Protein AF-A0A327TTX1-F1 (afdb_monomer_lite)

Sequence (70 aa):
MGGLLPGRAFAGWAPAVTDYVQVSTATGTRDEAVALAGRAVRAPLAAGAQIVGPVTSVFWHLGEYGTGEE

Secondary structure (DSSP, 8-state):
------------PPPP-----------SSHHHHHHHHHHHHHTTS-S--------EEEEEETTEEEEEE-

Radius of gyration: 22.55 Å; chains: 1; bounding box: 70×36×44 Å

pLDDT: mean 85.55, std 18.96, range [35.22, 98.62]

Structure (mmCIF, N/CA/C/O backbone):
data_AF-A0A327TTX1-F1
#
_entry.id   AF-A0A327TTX1-F1
#
loop_
_atom_site.group_PDB
_atom_site.id
_atom_site.type_symbol
_atom_site.label_atom_id
_atom_site.label_alt_id
_atom_site.label_comp_id
_atom_site.label_asym_id
_atom_site.label_entity_id
_atom_site.label_seq_id
_atom_site.pdbx_PDB_ins_code
_atom_site.Cartn_x
_atom_site.Cartn_y
_atom_site.Cartn_z
_atom_site.occupancy
_atom_site.B_iso_or_equiv
_atom_site.auth_seq_id
_atom_site.auth_comp_id
_atom_site.auth_asym_id
_atom_site.auth_atom_id
_atom_site.pdbx_PDB_model_num
ATOM 1 N N . MET A 1 1 ? 47.735 24.342 -31.658 1.00 39.97 1 MET A N 1
ATOM 2 C CA . MET A 1 1 ? 47.179 25.348 -30.727 1.00 39.97 1 MET A CA 1
ATOM 3 C C . MET A 1 1 ? 45.808 25.776 -31.244 1.00 39.97 1 MET A C 1
ATOM 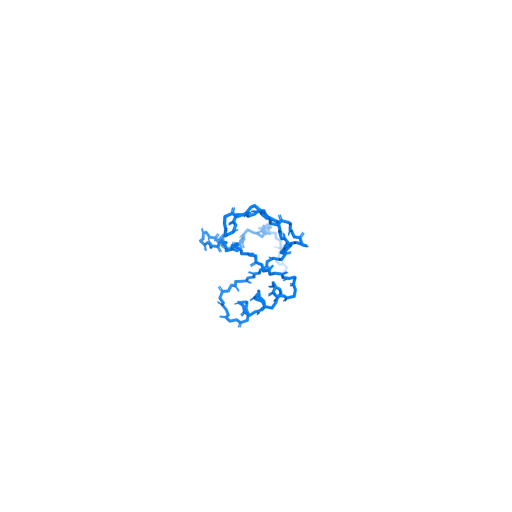5 O O . MET A 1 1 ? 45.693 26.819 -31.869 1.00 39.97 1 MET A O 1
ATOM 9 N N . GLY A 1 2 ? 44.794 24.917 -31.097 1.00 35.22 2 GLY A N 1
ATOM 10 C CA . GLY A 1 2 ? 43.416 25.217 -31.498 1.00 35.22 2 GLY A CA 1
ATOM 11 C C . GLY A 1 2 ? 42.640 25.688 -30.277 1.00 35.22 2 GLY A C 1
ATOM 12 O O . GLY A 1 2 ? 42.463 24.911 -29.342 1.00 35.22 2 GLY A O 1
ATOM 13 N N . GLY A 1 3 ? 42.273 26.968 -30.262 1.00 37.78 3 GLY A N 1
ATOM 14 C CA . GLY A 1 3 ? 41.564 27.611 -29.163 1.00 37.78 3 GLY A CA 1
ATOM 15 C C . GLY A 1 3 ? 40.153 27.053 -28.978 1.00 37.78 3 GLY A C 1
ATOM 16 O O . GLY A 1 3 ? 39.378 26.946 -29.923 1.00 37.78 3 GLY A O 1
ATOM 17 N N . LEU A 1 4 ? 39.851 26.706 -27.731 1.00 60.81 4 LEU A N 1
ATOM 18 C CA . LEU A 1 4 ? 38.529 26.411 -27.188 1.00 60.81 4 LEU A CA 1
ATOM 19 C C . LEU A 1 4 ? 37.684 27.689 -27.146 1.00 60.81 4 LEU A C 1
ATOM 21 O O . LEU A 1 4 ? 38.159 28.621 -26.516 1.00 60.81 4 LEU A O 1
ATOM 25 N N . LEU A 1 5 ? 36.463 27.691 -27.705 1.00 49.12 5 LEU A N 1
ATOM 26 C CA . LEU A 1 5 ? 35.236 28.399 -27.252 1.00 49.12 5 LEU A CA 1
ATOM 27 C C . LEU A 1 5 ? 34.039 27.935 -28.132 1.00 49.12 5 LEU A C 1
ATOM 29 O O . LEU A 1 5 ? 34.293 27.534 -29.267 1.00 49.12 5 LEU A O 1
ATOM 33 N N . PRO A 1 6 ? 32.745 28.085 -27.761 1.00 50.03 6 PRO A N 1
ATOM 34 C CA . PRO A 1 6 ? 32.095 28.255 -26.452 1.00 50.03 6 PRO A CA 1
ATOM 35 C C . PRO A 1 6 ? 30.845 27.337 -26.274 1.00 50.03 6 PRO A C 1
ATOM 37 O O . PRO A 1 6 ? 30.383 26.684 -27.202 1.00 50.03 6 PRO A O 1
ATOM 40 N N . GLY A 1 7 ? 30.244 27.329 -25.078 1.00 44.12 7 GLY A N 1
ATOM 41 C CA . GLY A 1 7 ? 28.802 27.078 -24.914 1.00 44.12 7 GLY A CA 1
ATOM 42 C C . GLY A 1 7 ? 28.280 25.659 -25.174 1.00 44.12 7 GLY A C 1
ATOM 43 O O . GLY A 1 7 ? 27.549 25.424 -26.129 1.00 44.12 7 GLY A O 1
ATOM 44 N N . ARG A 1 8 ? 28.519 24.727 -24.247 1.00 46.22 8 ARG A N 1
ATOM 45 C CA . ARG A 1 8 ? 27.618 23.578 -24.071 1.00 46.22 8 ARG A CA 1
ATOM 46 C C . ARG A 1 8 ? 26.794 23.797 -22.815 1.00 46.22 8 ARG A C 1
ATOM 48 O O . ARG A 1 8 ? 27.187 23.404 -21.723 1.00 46.22 8 ARG A O 1
ATOM 55 N N . ALA A 1 9 ? 25.646 24.449 -22.987 1.00 50.31 9 ALA A N 1
ATOM 56 C CA . ALA A 1 9 ? 24.539 24.213 -22.079 1.00 50.31 9 ALA A CA 1
ATOM 57 C C . ALA A 1 9 ? 24.281 22.700 -22.081 1.00 50.31 9 ALA A C 1
ATOM 59 O O . ALA A 1 9 ? 24.204 22.091 -23.152 1.00 50.31 9 ALA A O 1
ATOM 60 N N . PHE A 1 10 ? 24.177 22.093 -20.902 1.00 55.00 10 PHE A N 1
ATOM 61 C CA . PHE A 1 10 ? 23.650 20.741 -20.730 1.00 55.00 10 PHE A CA 1
ATOM 62 C C . PHE A 1 10 ? 22.151 20.760 -21.078 1.00 55.00 10 PHE A C 1
ATOM 64 O O . PHE A 1 10 ? 21.287 20.667 -20.215 1.00 55.00 10 PHE A O 1
ATOM 71 N N . ALA A 1 11 ? 21.834 20.983 -22.351 1.00 60.22 11 ALA A N 1
ATOM 72 C CA . ALA A 1 11 ? 20.487 20.961 -22.888 1.00 60.22 11 ALA A CA 1
ATOM 73 C C . ALA A 1 11 ? 20.250 19.567 -23.468 1.00 60.22 11 ALA A C 1
ATOM 75 O O . ALA A 1 11 ? 20.630 19.260 -24.594 1.00 60.22 11 ALA A O 1
ATOM 76 N N . GLY A 1 12 ? 19.677 18.707 -22.639 1.00 54.34 12 GLY A N 1
ATOM 77 C CA . GLY A 1 12 ? 19.338 17.336 -22.988 1.00 54.34 12 GLY A CA 1
ATOM 78 C C . GLY A 1 12 ? 18.839 16.617 -21.752 1.00 54.34 12 GLY A C 1
ATOM 79 O O . GLY A 1 12 ? 19.408 15.607 -21.354 1.00 54.34 12 GLY A O 1
ATOM 80 N N . TRP A 1 13 ? 17.848 17.210 -21.080 1.00 61.91 13 TRP A N 1
ATOM 81 C CA . TRP A 1 13 ? 17.124 16.529 -20.016 1.00 61.91 13 TRP A CA 1
ATOM 82 C C . TRP A 1 13 ? 16.638 15.176 -20.543 1.00 61.91 13 TRP A C 1
ATOM 84 O O . TRP A 1 13 ? 16.247 15.066 -21.709 1.00 61.91 13 TRP A O 1
ATOM 94 N N . ALA A 1 14 ? 16.723 14.144 -19.702 1.00 64.19 14 ALA A N 1
ATOM 95 C CA . ALA A 1 14 ? 16.102 12.862 -19.996 1.00 64.19 14 ALA A CA 1
ATOM 96 C C . ALA A 1 14 ? 14.658 13.112 -20.466 1.00 64.19 14 ALA A C 1
ATOM 98 O O . ALA A 1 14 ? 14.022 14.028 -19.935 1.00 64.19 14 ALA A O 1
ATOM 99 N N . PRO A 1 15 ? 14.153 12.364 -21.463 1.00 66.38 15 PRO A N 1
ATOM 100 C CA . PRO A 1 15 ? 12.790 12.555 -21.940 1.00 66.38 15 PRO A CA 1
ATOM 101 C C . PRO A 1 15 ? 11.837 12.590 -20.742 1.00 66.38 15 PRO A C 1
ATOM 103 O O . PRO A 1 15 ? 11.973 11.768 -19.832 1.00 66.38 15 PRO A O 1
ATOM 106 N N . ALA A 1 16 ? 10.906 13.550 -20.719 1.00 68.56 16 ALA A N 1
ATOM 107 C CA . ALA A 1 16 ? 9.826 13.516 -19.741 1.00 68.56 16 ALA A CA 1
ATOM 108 C C . ALA A 1 16 ? 9.197 12.127 -19.792 1.00 68.56 16 ALA A C 1
ATOM 110 O O . ALA A 1 16 ? 8.849 11.653 -20.875 1.00 68.56 16 ALA A O 1
ATOM 111 N N . VAL A 1 17 ? 9.021 11.489 -18.638 1.00 73.31 17 VAL A N 1
ATOM 112 C CA . VAL A 1 17 ? 8.066 10.389 -18.548 1.00 73.31 17 VAL A CA 1
ATOM 113 C C . VAL A 1 17 ? 6.695 11.026 -18.745 1.00 73.31 17 VAL A C 1
ATOM 115 O O . VAL A 1 17 ? 6.163 11.656 -17.835 1.00 73.31 17 VAL A O 1
ATOM 118 N N . THR A 1 18 ? 6.174 10.956 -19.967 1.00 74.56 18 THR A N 1
ATOM 119 C CA . THR A 1 18 ? 4.867 11.523 -20.319 1.00 74.56 18 THR A CA 1
ATOM 120 C C . THR A 1 18 ? 3.721 10.614 -19.896 1.00 74.56 18 THR A C 1
ATOM 122 O O . THR A 1 18 ? 2.615 11.098 -19.686 1.00 74.56 18 THR A O 1
ATOM 125 N N . ASP A 1 19 ? 4.011 9.327 -19.692 1.00 87.44 19 ASP A N 1
ATOM 126 C CA . ASP A 1 19 ? 3.035 8.289 -19.385 1.00 87.44 19 ASP A CA 1
ATOM 127 C C . ASP A 1 19 ? 3.504 7.485 -18.166 1.00 87.44 19 ASP A C 1
ATOM 129 O O . ASP A 1 19 ? 4.381 6.624 -18.254 1.00 87.44 19 ASP A O 1
ATOM 133 N N . TYR A 1 20 ? 2.926 7.781 -17.002 1.00 90.44 20 TYR A N 1
ATOM 134 C CA . TYR A 1 20 ? 3.079 6.979 -15.792 1.00 90.44 20 TYR A CA 1
ATOM 135 C C . TYR A 1 20 ? 1.727 6.802 -15.110 1.00 90.44 20 TYR A C 1
ATOM 137 O O . TYR A 1 20 ? 0.825 7.628 -15.241 1.00 90.44 20 TYR A O 1
ATOM 145 N N . VAL A 1 21 ? 1.607 5.721 -14.347 1.00 94.00 21 VAL A N 1
ATOM 146 C CA . VAL A 1 21 ? 0.493 5.521 -13.423 1.00 94.00 21 VAL A CA 1
ATOM 147 C C . VAL A 1 21 ? 1.060 5.556 -12.017 1.00 94.00 21 VAL A C 1
ATOM 149 O O . VAL A 1 21 ? 2.043 4.878 -11.720 1.00 94.00 21 VAL A O 1
ATOM 152 N N . GLN A 1 22 ? 0.435 6.343 -11.148 1.00 95.31 22 GLN A N 1
ATOM 153 C CA . GLN A 1 22 ? 0.692 6.283 -9.718 1.00 95.31 22 GLN A CA 1
ATOM 154 C C . GLN A 1 22 ? -0.367 5.394 -9.074 1.00 95.31 22 GLN A C 1
ATOM 156 O O . GLN A 1 22 ? -1.561 5.676 -9.150 1.00 95.31 22 GLN A O 1
ATOM 161 N N . VAL A 1 23 ? 0.081 4.316 -8.438 1.00 97.12 23 VAL A N 1
ATOM 162 C CA . VAL A 1 23 ? -0.780 3.438 -7.644 1.00 97.12 23 VAL A CA 1
ATOM 163 C C . VAL A 1 23 ? -0.647 3.847 -6.183 1.00 97.12 23 VAL A C 1
ATOM 165 O O . VAL A 1 23 ? 0.465 3.944 -5.665 1.00 97.12 23 VAL A O 1
ATOM 168 N N . SER A 1 24 ? -1.777 4.091 -5.524 1.00 96.19 24 SER A N 1
ATOM 169 C CA . SER A 1 24 ? -1.849 4.322 -4.083 1.00 96.19 24 SER A CA 1
ATOM 170 C C . SER A 1 24 ? -2.610 3.169 -3.436 1.00 96.19 24 SER A C 1
ATOM 172 O O . SER A 1 24 ? -3.641 2.737 -3.948 1.00 96.19 24 SER A O 1
ATOM 174 N N . THR A 1 25 ? -2.061 2.640 -2.348 1.00 96.06 25 THR A N 1
ATOM 175 C CA . THR A 1 25 ? -2.628 1.554 -1.543 1.00 96.06 25 THR A CA 1
ATOM 176 C C . THR A 1 25 ? -2.155 1.726 -0.105 1.00 96.06 25 THR A C 1
ATOM 178 O O . THR A 1 25 ? -1.159 2.413 0.130 1.00 96.06 25 THR A O 1
ATOM 181 N N . ALA A 1 26 ? -2.837 1.079 0.831 1.00 95.81 26 ALA A N 1
ATOM 182 C CA .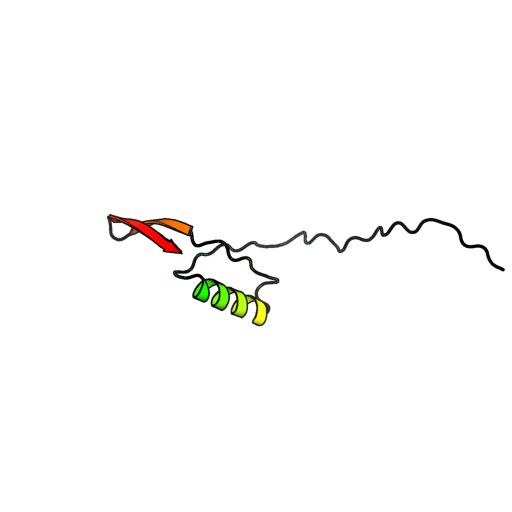 ALA A 1 26 ? -2.471 1.047 2.238 1.00 95.81 26 ALA A CA 1
ATOM 183 C C . ALA A 1 26 ? -2.331 -0.414 2.722 1.00 95.81 26 ALA A C 1
ATOM 185 O O . ALA A 1 26 ? -2.715 -1.351 2.009 1.00 95.81 26 ALA A O 1
ATOM 186 N N . THR A 1 27 ? -1.647 -0.611 3.846 1.00 95.88 27 THR A N 1
ATOM 187 C CA . THR A 1 27 ? -1.328 -1.917 4.452 1.00 95.88 27 THR A CA 1
ATOM 188 C C . THR A 1 27 ? -1.494 -1.800 5.958 1.00 95.88 27 THR A C 1
ATOM 190 O O . THR A 1 27 ? -1.353 -0.705 6.472 1.00 95.88 27 THR A O 1
ATOM 193 N N . GLY A 1 28 ? -1.697 -2.895 6.692 1.00 94.88 28 GLY A N 1
ATOM 194 C CA . GLY A 1 28 ? -1.936 -2.797 8.138 1.00 94.88 28 GLY A CA 1
ATOM 195 C C . GLY A 1 28 ? -0.705 -2.403 8.960 1.00 94.88 28 GLY A C 1
ATOM 196 O O . GLY A 1 28 ? -0.836 -2.047 10.127 1.00 94.88 28 GLY A O 1
ATOM 197 N N . THR A 1 29 ? 0.504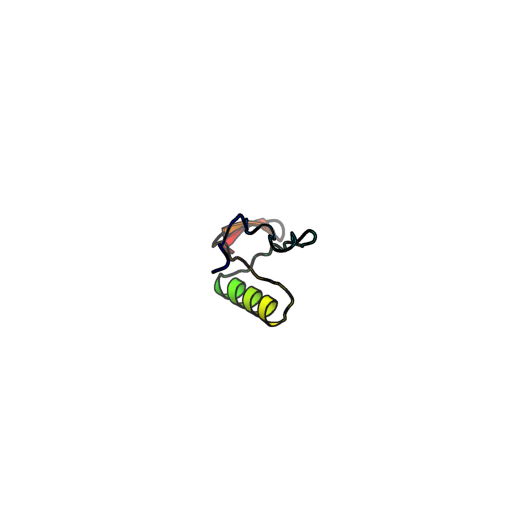 -2.506 8.392 1.00 95.25 29 THR A N 1
ATOM 198 C CA . THR A 1 29 ? 1.745 -2.094 9.060 1.00 95.25 29 THR A CA 1
ATOM 199 C C . THR A 1 29 ? 2.777 -1.533 8.083 1.00 95.25 29 THR A C 1
ATOM 201 O O . THR A 1 29 ? 2.831 -1.895 6.905 1.00 95.25 29 THR A O 1
ATOM 204 N N . ARG A 1 30 ? 3.715 -0.738 8.609 1.00 95.88 30 ARG A N 1
ATOM 205 C CA . ARG A 1 30 ? 4.866 -0.238 7.842 1.00 95.88 30 ARG A CA 1
ATOM 206 C C . ARG A 1 30 ? 5.721 -1.355 7.230 1.00 95.88 30 ARG A C 1
ATOM 208 O O . ARG A 1 30 ? 6.196 -1.204 6.104 1.00 95.88 30 ARG A O 1
ATOM 215 N N . ASP A 1 31 ? 5.935 -2.454 7.950 1.00 97.06 31 ASP A N 1
ATOM 216 C CA . ASP A 1 31 ? 6.764 -3.567 7.469 1.00 97.06 31 ASP A CA 1
ATOM 217 C C . ASP A 1 31 ? 6.102 -4.289 6.288 1.00 97.06 31 ASP A C 1
ATOM 219 O O . ASP A 1 31 ? 6.777 -4.632 5.311 1.00 97.06 31 ASP A O 1
ATOM 223 N N . GLU A 1 32 ? 4.776 -4.446 6.321 1.00 97.62 32 GLU A N 1
ATOM 224 C CA . GLU A 1 32 ? 4.002 -4.945 5.181 1.00 97.62 32 GLU A CA 1
ATOM 225 C C . GLU A 1 32 ? 4.109 -4.010 3.973 1.00 97.62 32 GLU A C 1
ATOM 227 O O . GLU A 1 32 ? 4.340 -4.491 2.856 1.00 97.62 32 GLU A O 1
ATOM 232 N N . ALA A 1 33 ? 4.030 -2.692 4.188 1.00 97.62 33 ALA A N 1
ATOM 233 C CA . ALA A 1 33 ? 4.196 -1.689 3.138 1.00 97.62 33 ALA A CA 1
ATOM 234 C C . ALA A 1 33 ? 5.567 -1.820 2.450 1.00 97.62 33 ALA A C 1
ATOM 236 O O . ALA A 1 33 ? 5.663 -1.895 1.220 1.00 97.62 33 ALA A O 1
ATOM 237 N N . VAL A 1 34 ? 6.639 -1.922 3.246 1.00 98.19 34 VAL A N 1
ATOM 238 C CA . VAL A 1 34 ? 8.014 -2.104 2.754 1.00 98.19 34 VAL A CA 1
ATOM 239 C C . VAL A 1 34 ? 8.163 -3.437 2.016 1.00 98.19 34 VAL A C 1
ATOM 241 O O . VAL A 1 34 ? 8.778 -3.487 0.944 1.00 98.19 34 VAL A O 1
ATOM 244 N N . ALA A 1 35 ? 7.584 -4.520 2.538 1.00 98.50 35 ALA A N 1
ATOM 245 C CA . ALA A 1 35 ? 7.636 -5.834 1.905 1.00 98.50 35 ALA A CA 1
ATOM 246 C C . ALA A 1 35 ? 6.876 -5.871 0.566 1.00 98.50 35 ALA A C 1
ATOM 248 O O . ALA A 1 35 ? 7.354 -6.480 -0.399 1.00 98.50 35 ALA A O 1
ATOM 249 N N . LEU A 1 36 ? 5.708 -5.229 0.479 1.00 98.12 36 LEU A N 1
ATOM 250 C CA . LEU A 1 36 ? 4.932 -5.102 -0.756 1.00 98.12 36 LEU A CA 1
ATOM 251 C C . LEU A 1 36 ? 5.694 -4.280 -1.804 1.00 98.12 36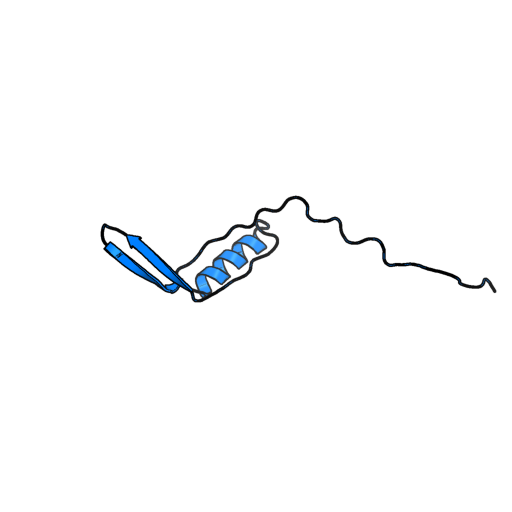 LEU A C 1
ATOM 253 O O . LEU A 1 36 ? 5.953 -4.779 -2.902 1.00 98.12 36 LEU A O 1
ATOM 257 N N . ALA A 1 37 ? 6.130 -3.072 -1.439 1.00 98.19 37 ALA A N 1
ATOM 258 C CA . ALA A 1 37 ? 6.903 -2.186 -2.306 1.00 98.19 37 ALA A CA 1
ATOM 259 C C . ALA A 1 37 ? 8.186 -2.858 -2.817 1.00 98.19 37 ALA A C 1
ATOM 261 O O . ALA A 1 37 ? 8.467 -2.868 -4.018 1.00 98.19 37 ALA A O 1
ATOM 262 N N . GLY A 1 38 ? 8.939 -3.498 -1.919 1.00 98.56 38 GLY A N 1
ATOM 263 C CA . GLY A 1 38 ? 10.172 -4.193 -2.271 1.00 98.56 38 GLY A CA 1
ATOM 264 C C . GLY A 1 38 ? 9.950 -5.379 -3.210 1.00 98.56 38 GLY A C 1
ATOM 265 O O . GLY A 1 38 ? 10.825 -5.681 -4.020 1.00 98.56 38 GLY A O 1
ATOM 266 N N . ARG A 1 39 ? 8.806 -6.072 -3.128 1.00 98.62 39 ARG A N 1
ATOM 267 C CA . ARG A 1 39 ? 8.449 -7.129 -4.091 1.00 98.62 39 ARG A CA 1
ATOM 268 C C . ARG A 1 39 ? 8.088 -6.545 -5.456 1.00 98.62 39 ARG A C 1
ATOM 270 O O . ARG A 1 39 ? 8.599 -7.045 -6.452 1.00 98.62 39 ARG A O 1
ATOM 277 N N . ALA A 1 40 ? 7.292 -5.476 -5.504 1.00 98.38 40 ALA A N 1
ATOM 278 C CA . ALA A 1 40 ? 6.900 -4.827 -6.757 1.00 98.38 40 ALA A CA 1
ATOM 279 C C . ALA A 1 40 ? 8.109 -4.294 -7.547 1.00 98.38 40 ALA A C 1
ATOM 281 O O . ALA A 1 40 ? 8.220 -4.547 -8.745 1.00 98.38 40 ALA A O 1
ATOM 282 N N . VAL A 1 41 ? 9.053 -3.633 -6.870 1.00 98.25 41 VAL A N 1
ATOM 283 C CA . VAL A 1 41 ? 10.273 -3.108 -7.511 1.00 98.25 41 VAL A CA 1
ATOM 284 C C . VAL A 1 41 ? 11.207 -4.236 -7.966 1.00 98.25 41 VAL A C 1
ATOM 286 O O . VAL A 1 41 ? 11.765 -4.169 -9.057 1.00 98.25 41 VAL A O 1
ATOM 289 N N . ARG A 1 42 ? 11.361 -5.307 -7.168 1.00 98.50 42 ARG A N 1
ATOM 290 C CA . ARG A 1 42 ? 12.187 -6.474 -7.543 1.00 98.50 42 ARG A CA 1
ATOM 291 C C . ARG A 1 42 ? 11.593 -7.311 -8.677 1.00 98.50 42 ARG A C 1
ATOM 293 O O . ARG A 1 42 ? 12.353 -8.000 -9.349 1.00 98.50 42 ARG A O 1
ATOM 300 N N . ALA A 1 43 ? 10.272 -7.278 -8.862 1.00 98.19 43 ALA A N 1
ATOM 301 C CA . ALA A 1 43 ? 9.538 -7.987 -9.914 1.00 98.19 43 ALA A CA 1
ATOM 302 C C . ALA A 1 43 ? 9.342 -7.152 -11.204 1.00 98.19 43 ALA A C 1
ATOM 304 O O . ALA A 1 43 ? 8.460 -7.444 -12.005 1.00 98.19 43 ALA A O 1
ATOM 305 N N . PRO A 1 44 ? 10.239 -6.193 -11.465 1.00 96.19 44 PRO A N 1
ATOM 306 C CA . PRO A 1 44 ? 10.039 -5.007 -12.323 1.00 96.19 44 PRO A CA 1
ATOM 307 C C . PRO A 1 44 ? 8.596 -4.528 -12.587 1.00 96.19 44 PRO A C 1
ATOM 309 O O . PRO A 1 44 ? 8.279 -4.103 -13.696 1.00 96.19 44 PRO A O 1
ATOM 312 N N . LEU A 1 45 ? 7.712 -4.557 -11.584 1.00 97.19 45 LEU A N 1
ATOM 313 C CA . LEU A 1 45 ? 6.320 -4.099 -11.726 1.00 97.19 45 LEU A CA 1
ATOM 314 C C . LEU A 1 45 ? 6.159 -2.599 -11.454 1.00 97.19 45 LEU A C 1
ATOM 316 O O . LEU A 1 45 ? 5.182 -1.993 -11.883 1.00 97.19 45 LEU A O 1
ATOM 320 N N . ALA A 1 46 ? 7.106 -2.000 -10.731 1.00 97.44 46 ALA A N 1
ATOM 321 C CA . ALA A 1 46 ? 7.137 -0.576 -10.431 1.00 97.44 46 ALA A CA 1
ATOM 322 C C . ALA A 1 46 ? 8.571 -0.052 -10.524 1.00 97.44 46 ALA A C 1
ATOM 324 O O . ALA A 1 46 ? 9.510 -0.715 -10.085 1.00 97.44 46 ALA A O 1
ATOM 325 N N . ALA A 1 47 ? 8.735 1.165 -11.045 1.00 96.19 47 ALA A N 1
ATOM 326 C CA . ALA A 1 47 ? 10.036 1.834 -11.080 1.00 96.19 47 ALA A CA 1
ATOM 327 C C . ALA A 1 47 ? 10.532 2.230 -9.674 1.00 96.19 47 ALA A C 1
ATOM 329 O O . ALA A 1 47 ? 11.733 2.326 -9.437 1.00 96.19 47 ALA A O 1
ATOM 330 N N . GLY A 1 48 ? 9.610 2.448 -8.735 1.00 96.88 48 GLY A N 1
ATOM 331 C CA . GLY A 1 48 ? 9.894 2.804 -7.351 1.00 96.88 48 GLY A CA 1
ATOM 332 C C . GLY A 1 48 ? 8.613 2.863 -6.523 1.00 96.88 48 GLY A C 1
ATOM 333 O O . GLY A 1 48 ? 7.515 2.702 -7.053 1.00 96.88 48 GLY A O 1
ATOM 334 N N . ALA A 1 49 ? 8.759 3.092 -5.221 1.00 97.75 49 ALA A N 1
ATOM 335 C CA . ALA A 1 49 ? 7.645 3.253 -4.296 1.00 97.75 49 ALA A CA 1
ATOM 336 C C . ALA A 1 49 ? 8.033 4.205 -3.159 1.00 97.75 49 ALA A C 1
ATOM 338 O O . ALA A 1 49 ? 9.199 4.281 -2.769 1.00 97.75 49 ALA A O 1
ATOM 339 N N . GLN A 1 50 ? 7.043 4.907 -2.620 1.00 97.44 50 GLN A N 1
ATOM 340 C CA . GLN A 1 50 ? 7.175 5.752 -1.439 1.00 97.44 50 GLN A CA 1
ATOM 341 C C . GLN A 1 50 ? 6.246 5.210 -0.357 1.00 97.44 50 GLN A C 1
ATOM 343 O O . GLN A 1 50 ? 5.112 4.844 -0.651 1.00 97.44 50 GLN A O 1
ATOM 348 N N . ILE A 1 51 ? 6.736 5.159 0.880 1.00 97.31 51 ILE A N 1
ATOM 349 C CA . ILE A 1 51 ? 5.949 4.750 2.045 1.00 97.31 51 ILE A CA 1
ATOM 350 C C . ILE A 1 51 ? 5.669 5.999 2.878 1.00 97.31 51 ILE A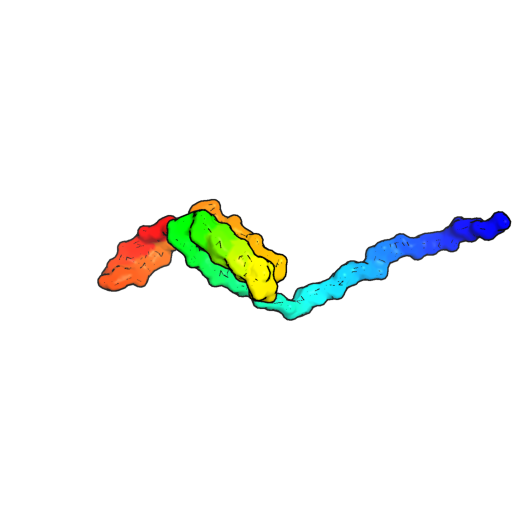 C 1
ATOM 352 O O . ILE A 1 51 ? 6.606 6.690 3.281 1.00 97.31 51 ILE A O 1
ATOM 356 N N . VAL A 1 52 ? 4.391 6.279 3.120 1.00 94.81 52 VAL A N 1
ATOM 357 C CA . VAL A 1 52 ? 3.913 7.389 3.953 1.00 94.81 52 VAL A CA 1
ATOM 358 C C . VAL A 1 52 ? 3.105 6.791 5.097 1.00 94.81 52 VAL A C 1
ATOM 360 O O . VAL A 1 52 ? 2.246 5.959 4.839 1.00 94.81 52 VAL A O 1
ATOM 363 N N . GLY A 1 53 ? 3.381 7.209 6.332 1.00 90.94 53 GLY A N 1
ATOM 364 C CA . GLY A 1 53 ? 2.639 6.766 7.511 1.00 90.94 53 GLY A CA 1
ATOM 365 C C . GLY A 1 53 ? 3.498 6.603 8.775 1.00 90.94 53 GLY A C 1
ATOM 366 O O . GLY A 1 53 ? 4.689 6.946 8.748 1.00 90.94 53 GLY A O 1
ATOM 367 N N . PRO A 1 54 ? 2.909 6.085 9.872 1.00 91.62 54 PRO A N 1
ATOM 368 C CA . PRO A 1 54 ? 1.537 5.559 9.936 1.00 91.62 54 PRO A CA 1
ATOM 369 C C . PRO A 1 54 ? 0.464 6.633 9.704 1.00 91.62 54 PRO A C 1
ATOM 371 O O . PRO A 1 54 ? 0.674 7.808 10.028 1.00 91.62 54 PRO A O 1
ATOM 374 N N . VAL A 1 55 ? -0.661 6.242 9.107 1.00 93.75 55 VAL A N 1
ATOM 375 C CA . VAL A 1 55 ? -1.833 7.095 8.865 1.00 93.75 55 VAL A CA 1
ATOM 376 C C . VAL A 1 55 ? -3.069 6.520 9.553 1.00 93.75 55 VAL A C 1
ATOM 378 O O . VAL A 1 55 ? -3.225 5.311 9.674 1.00 93.75 55 VAL A O 1
ATOM 381 N N . THR A 1 56 ? -3.977 7.388 10.004 1.00 95.81 56 THR A N 1
ATOM 382 C CA . THR A 1 56 ? -5.283 6.952 10.513 1.00 95.81 56 THR A CA 1
ATOM 383 C C . THR A 1 56 ? -6.289 6.879 9.370 1.00 95.81 56 THR A C 1
ATOM 385 O O . THR A 1 56 ? -6.689 7.907 8.820 1.00 95.81 56 THR A O 1
ATOM 388 N N . SER A 1 57 ? -6.731 5.667 9.055 1.00 93.56 57 SER A N 1
ATOM 389 C CA . SER A 1 57 ? -7.869 5.395 8.182 1.00 93.56 57 SER A CA 1
ATOM 390 C C . SER A 1 57 ? -9.178 5.564 8.950 1.00 93.56 57 SER A C 1
ATOM 392 O O . SER A 1 57 ? -9.295 5.168 10.111 1.00 93.56 57 SER A O 1
ATOM 394 N N . VAL A 1 58 ? -10.189 6.114 8.283 1.00 97.38 58 VAL A N 1
ATOM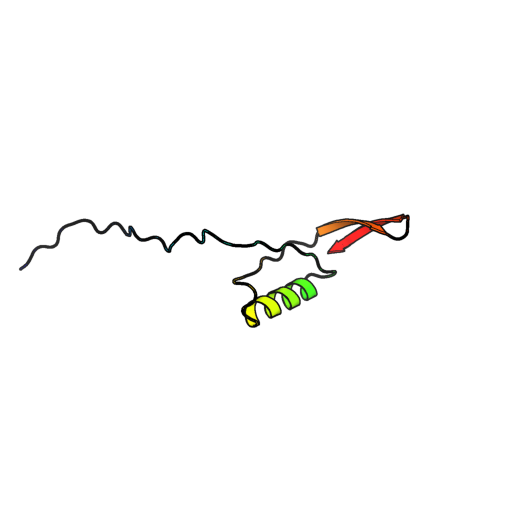 395 C CA . VAL A 1 58 ? -11.565 6.203 8.784 1.00 97.38 58 VAL A CA 1
ATOM 396 C C . VAL A 1 58 ? -12.455 5.453 7.806 1.00 97.38 58 VAL A C 1
ATOM 398 O O . VAL A 1 58 ? -12.402 5.718 6.604 1.00 97.38 58 VAL A O 1
ATOM 401 N N . PHE A 1 59 ? -13.251 4.506 8.291 1.00 95.75 59 PHE A N 1
ATOM 402 C CA . PHE A 1 59 ? -14.001 3.598 7.426 1.00 95.75 59 PHE A CA 1
ATOM 403 C C . PHE A 1 59 ? -15.369 3.232 7.999 1.00 95.75 59 PHE A C 1
ATOM 405 O O . PHE A 1 59 ? -15.658 3.420 9.179 1.00 95.75 59 PHE A O 1
ATOM 412 N N . TRP A 1 60 ? -16.212 2.670 7.132 1.00 97.69 60 TRP A N 1
ATOM 413 C CA . TRP A 1 60 ? -17.439 1.987 7.518 1.00 97.69 60 TRP A CA 1
ATOM 414 C C . TRP A 1 60 ? -17.304 0.505 7.182 1.00 97.69 60 TRP A C 1
ATOM 416 O O . TRP A 1 60 ? -17.056 0.153 6.026 1.00 97.69 60 TRP A O 1
ATOM 426 N N . HIS A 1 61 ? -17.462 -0.367 8.171 1.00 95.44 61 HIS A N 1
ATOM 427 C CA . HIS A 1 61 ? -17.326 -1.809 7.992 1.00 95.44 61 HIS A CA 1
ATOM 428 C C . HIS A 1 61 ? -18.383 -2.536 8.818 1.00 95.44 61 HIS A C 1
ATOM 430 O O . HIS A 1 61 ? -18.608 -2.204 9.973 1.00 95.44 61 HIS A O 1
ATOM 436 N N . LEU A 1 62 ? -19.071 -3.505 8.205 1.00 96.25 62 LEU A N 1
ATOM 437 C CA . LEU A 1 62 ? -20.123 -4.309 8.848 1.00 96.25 62 LEU A CA 1
ATOM 438 C C . LEU A 1 62 ? -21.245 -3.499 9.525 1.00 96.25 62 LEU A C 1
ATOM 440 O O . LEU A 1 62 ? -21.868 -3.970 10.467 1.00 96.25 62 LEU A O 1
ATOM 444 N N . GLY A 1 63 ? -21.553 -2.303 9.013 1.00 98.00 63 GLY A N 1
ATOM 445 C CA . GLY A 1 63 ? -22.598 -1.457 9.596 1.00 98.00 63 GLY A CA 1
ATOM 446 C C . GLY A 1 63 ? -22.107 -0.529 10.706 1.00 98.00 63 GLY A C 1
ATOM 447 O O . GLY A 1 63 ? -22.933 0.154 11.306 1.00 98.00 63 GLY A O 1
ATOM 448 N N . GLU A 1 64 ? -20.800 -0.477 10.959 1.00 97.88 64 GLU A N 1
ATOM 449 C CA . GLU A 1 64 ? -20.210 0.315 12.034 1.00 97.88 64 GLU A CA 1
ATOM 450 C C . GLU A 1 64 ? -19.154 1.294 11.504 1.00 97.88 64 GLU A C 1
ATOM 452 O O . GLU A 1 64 ? -18.383 0.986 10.590 1.00 97.88 64 GLU A O 1
ATOM 457 N N . TYR A 1 65 ? -19.124 2.489 12.098 1.00 98.06 65 TYR A N 1
ATOM 458 C CA . TYR A 1 65 ? -18.047 3.459 11.917 1.00 98.06 65 TYR A CA 1
ATOM 459 C C . TYR A 1 65 ? -16.811 3.000 12.687 1.00 98.06 65 TYR A C 1
ATOM 461 O O . TYR A 1 65 ? -16.907 2.674 13.871 1.00 98.06 65 TYR A O 1
ATOM 469 N N . GLY A 1 66 ? -15.650 3.044 12.044 1.00 97.50 66 GLY A N 1
ATOM 470 C CA . GLY A 1 66 ? -14.390 2.660 12.659 1.00 97.50 66 GLY A CA 1
ATOM 471 C C . GLY A 1 66 ? -13.216 3.508 12.196 1.00 97.50 66 GLY A C 1
ATOM 472 O O . GLY A 1 66 ? -13.271 4.231 11.199 1.00 97.50 66 GLY A O 1
ATOM 473 N N . THR A 1 67 ? -12.131 3.386 12.950 1.00 97.62 67 THR A N 1
ATOM 474 C CA . THR A 1 67 ? -10.816 3.910 12.590 1.00 97.62 67 THR A CA 1
ATOM 475 C C . THR A 1 67 ? -9.780 2.803 12.701 1.00 97.62 67 THR A C 1
ATOM 477 O O . THR A 1 67 ? -9.915 1.924 13.553 1.00 97.62 67 THR A O 1
ATOM 480 N N . GLY A 1 68 ? -8.731 2.869 11.889 1.00 93.75 68 GLY A N 1
ATOM 481 C CA . GLY A 1 68 ? -7.594 1.950 11.935 1.00 93.75 68 GLY A CA 1
ATOM 482 C C . GLY A 1 68 ? -6.295 2.677 11.615 1.00 93.75 68 GLY A C 1
ATOM 483 O O . GLY A 1 68 ? -6.326 3.754 11.026 1.00 93.75 68 GLY A O 1
ATOM 484 N N . GLU A 1 69 ? -5.171 2.111 12.038 1.00 94.69 69 GLU A N 1
ATOM 485 C CA . GLU A 1 69 ? -3.844 2.563 11.613 1.00 94.69 69 GLU A CA 1
ATOM 486 C C . GLU A 1 69 ? -3.396 1.739 10.406 1.00 94.69 69 GLU A C 1
ATOM 488 O O . GLU A 1 69 ? -3.635 0.529 10.371 1.00 94.69 69 GLU A O 1
ATOM 493 N N . GLU A 1 70 ? -2.767 2.405 9.440 1.00 89.56 70 GLU A N 1
ATOM 494 C CA . GLU A 1 70 ? -2.162 1.808 8.244 1.00 89.56 70 GLU A CA 1
ATOM 495 C C . GLU A 1 70 ? -0.775 2.406 7.948 1.00 89.56 70 GLU A C 1
ATOM 497 O O . GLU A 1 70 ? -0.565 3.608 8.243 1.00 89.56 70 GLU A O 1
#

Foldseek 3Di:
DDDDDDDDDVPDPPPPPPDDDDDDDDDQDPVVVVVVQVVCVVVVNDVGDDDDDQDKDWDADPNDTDIGTD